Protein AF-A0A432Q8U2-F1 (afdb_monomer)

pLDDT: mean 82.53, std 11.07, range [54.91, 96.19]

Secondary structure (DSSP, 8-state):
-HHHHHHHHHHHHHHHHHHHHHHHHHHHHHHHHHHHTPBPSSSSSBHHHHHHHHHHHHHHHHHHHHHHHHHHHTTS-SS-TTS-HHHHHHHHHHHHHHTT---

Radius of gyration: 21.65 Å; Cα contacts (8 Å, |Δi|>4): 62; chains: 1; bounding box: 42×16×69 Å

Nearest PDB structures (foldseek):
  5ew5-assembly4_D  TM=6.231E-01  e=1.908E+00  Escherichia coli
  2ysu-assembly1_B  TM=6.318E-01  e=2.291E+00  Escherichia coli
  2b5u-assembly2_C  TM=5.840E-01  e=4.766E+00  Escherichia coli

Mean predicted aligned error: 10.12 Å

Solvent-accessible surface area (backbone atoms only — not comparable to full-atom values): 5807 Å² total; per-residue (Å²): 113,70,66,48,36,50,54,37,51,52,50,40,51,53,50,48,54,50,41,50,51,50,46,52,51,47,52,56,48,41,58,49,43,56,70,71,65,50,55,39,95,91,44,104,42,56,40,40,60,68,60,44,49,55,48,55,52,46,50,54,50,43,52,54,45,51,52,51,47,50,36,41,74,71,64,77,40,59,53,67,96,76,75,53,61,67,57,55,50,51,49,51,52,52,49,36,55,72,72,69,53,83,129

Structure (mmCIF, N/CA/C/O backbone):
data_AF-A0A432Q8U2-F1
#
_entry.id   AF-A0A432Q8U2-F1
#
loop_
_atom_site.group_PDB
_atom_site.id
_atom_site.type_symbol
_atom_site.label_atom_id
_atom_site.label_alt_id
_atom_site.label_comp_id
_atom_site.label_asym_id
_atom_site.label_entity_id
_atom_site.label_seq_id
_atom_site.pdbx_PDB_ins_code
_atom_site.Cartn_x
_atom_site.Cartn_y
_atom_site.Cartn_z
_atom_site.occupancy
_atom_site.B_iso_or_equiv
_atom_site.auth_seq_id
_atom_site.auth_comp_id
_atom_site.auth_asym_id
_atom_site.auth_atom_id
_atom_site.pdbx_PDB_model_num
ATOM 1 N N . ARG A 1 1 ? -12.337 1.189 22.458 1.00 58.22 1 ARG A N 1
ATOM 2 C CA . ARG A 1 1 ? -12.740 0.102 21.525 1.00 58.22 1 ARG A CA 1
ATOM 3 C C . ARG A 1 1 ? -13.141 0.640 20.144 1.00 58.22 1 ARG A C 1
ATOM 5 O O . ARG A 1 1 ? -12.447 0.334 19.188 1.00 58.22 1 ARG A O 1
ATOM 12 N N . ASN A 1 2 ? -14.146 1.519 20.036 1.00 65.75 2 ASN A N 1
ATOM 13 C CA . ASN A 1 2 ? -14.615 2.054 18.740 1.00 65.75 2 ASN A CA 1
ATOM 14 C C . ASN A 1 2 ? -13.593 2.967 18.030 1.00 65.75 2 ASN A C 1
ATOM 16 O O . ASN A 1 2 ? -13.423 2.865 16.820 1.00 65.75 2 ASN A O 1
ATOM 20 N N . ALA A 1 3 ? -12.858 3.798 18.782 1.00 73.19 3 ALA A N 1
ATOM 21 C CA . ALA A 1 3 ? -11.835 4.685 18.216 1.00 73.19 3 ALA A CA 1
ATOM 22 C C . ALA A 1 3 ? -10.679 3.921 17.535 1.00 73.19 3 ALA A C 1
ATOM 24 O O . ALA A 1 3 ? -10.255 4.297 16.448 1.00 73.19 3 ALA A O 1
ATOM 25 N N . ARG A 1 4 ? -10.220 2.803 18.120 1.00 72.31 4 ARG A N 1
ATOM 26 C CA . ARG A 1 4 ? -9.142 1.969 17.546 1.00 72.31 4 ARG A CA 1
ATOM 27 C C . ARG A 1 4 ? -9.553 1.319 16.221 1.00 72.31 4 ARG A C 1
ATOM 29 O O . ARG A 1 4 ? -8.788 1.362 15.258 1.00 72.31 4 ARG A O 1
ATOM 36 N N . ARG A 1 5 ? -10.790 0.811 16.142 1.00 73.06 5 ARG A N 1
ATOM 37 C CA . ARG A 1 5 ? -11.362 0.279 14.894 1.00 73.06 5 ARG A CA 1
ATOM 38 C C . ARG A 1 5 ? -11.465 1.352 13.813 1.00 73.06 5 ARG A C 1
ATOM 40 O O . ARG A 1 5 ? -11.082 1.098 12.674 1.00 73.06 5 ARG A O 1
ATOM 47 N N . LEU A 1 6 ? -11.938 2.550 14.165 1.00 81.62 6 LEU A N 1
ATOM 48 C CA . LEU A 1 6 ? -12.068 3.661 13.219 1.00 81.62 6 LEU A CA 1
ATOM 49 C C . LEU A 1 6 ? -10.704 4.080 12.654 1.00 81.62 6 LEU A C 1
ATOM 51 O O . LEU A 1 6 ? -10.545 4.148 11.439 1.00 81.62 6 LEU A O 1
ATOM 55 N N . LEU A 1 7 ? -9.708 4.282 13.522 1.00 84.38 7 LEU A N 1
ATOM 56 C CA . LEU A 1 7 ? -8.348 4.646 13.111 1.00 84.38 7 LEU A CA 1
ATOM 57 C C . LEU A 1 7 ? -7.713 3.576 12.217 1.00 84.38 7 LEU A C 1
ATOM 59 O O . LEU A 1 7 ? -7.109 3.902 11.200 1.00 84.38 7 LEU A O 1
ATOM 63 N N . THR A 1 8 ? -7.909 2.299 12.546 1.00 85.44 8 THR A N 1
ATOM 64 C CA . THR A 1 8 ? -7.401 1.182 11.736 1.00 85.44 8 THR A CA 1
ATOM 65 C C . THR A 1 8 ? -8.077 1.120 10.372 1.00 85.44 8 THR A C 1
ATOM 67 O O . THR A 1 8 ? -7.406 0.908 9.365 1.00 85.44 8 THR A O 1
ATOM 70 N N . THR A 1 9 ? -9.390 1.351 10.320 1.00 85.69 9 THR A N 1
ATOM 71 C CA . THR A 1 9 ? -10.157 1.380 9.067 1.00 85.69 9 THR A CA 1
ATOM 72 C C . THR A 1 9 ? -9.672 2.513 8.164 1.00 85.69 9 THR A C 1
ATOM 74 O O . THR A 1 9 ? -9.399 2.283 6.987 1.00 85.69 9 THR A O 1
ATOM 77 N N . ILE A 1 10 ? -9.489 3.716 8.720 1.00 89.94 10 ILE A N 1
ATOM 78 C CA . ILE A 1 10 ? -8.939 4.872 7.996 1.00 89.94 10 ILE A CA 1
ATOM 79 C C . ILE A 1 10 ? -7.515 4.572 7.515 1.00 89.94 10 ILE A C 1
ATOM 81 O O . ILE A 1 10 ? -7.207 4.794 6.347 1.00 89.94 10 ILE A O 1
ATOM 85 N N . GLY A 1 11 ? -6.666 4.011 8.381 1.00 90.44 11 GLY A N 1
ATOM 86 C CA . GLY A 1 11 ? -5.302 3.621 8.028 1.00 90.44 11 GLY A CA 1
ATOM 87 C C . GLY A 1 11 ? -5.256 2.615 6.875 1.00 90.44 11 GLY A C 1
ATOM 88 O O . GLY A 1 11 ? -4.494 2.804 5.932 1.00 90.44 11 GLY A O 1
ATOM 89 N N . CYS A 1 12 ? -6.118 1.594 6.894 1.00 90.94 12 CYS A N 1
ATOM 90 C CA . CYS A 1 12 ? -6.225 0.622 5.804 1.00 90.94 12 CYS A CA 1
ATOM 91 C C . CYS A 1 12 ? -6.686 1.278 4.497 1.00 90.94 12 CYS A C 1
ATOM 93 O O . CYS A 1 12 ? -6.106 1.006 3.450 1.00 90.94 12 CYS A O 1
ATOM 95 N N . LEU A 1 13 ? -7.686 2.165 4.543 1.00 92.62 13 LEU A N 1
ATOM 96 C CA . LEU A 1 13 ? -8.170 2.880 3.358 1.00 92.62 13 LEU A CA 1
ATOM 97 C C . LEU A 1 13 ? -7.084 3.766 2.738 1.00 92.62 13 LEU A C 1
ATOM 99 O O . LEU A 1 13 ? -6.866 3.712 1.529 1.00 92.62 13 LEU A O 1
ATOM 103 N N . LEU A 1 14 ? -6.372 4.540 3.561 1.00 94.75 14 LEU A N 1
ATOM 104 C CA . LEU A 1 14 ? -5.263 5.381 3.106 1.00 94.75 14 LEU A CA 1
ATOM 105 C C . LEU A 1 14 ? -4.124 4.540 2.523 1.00 94.75 14 LEU A C 1
ATOM 107 O O . LEU A 1 14 ? -3.583 4.877 1.470 1.00 94.75 14 LEU A O 1
ATOM 111 N N . ALA A 1 15 ? -3.792 3.421 3.167 1.00 93.00 15 ALA A N 1
ATOM 112 C CA . ALA A 1 15 ? -2.745 2.530 2.691 1.00 93.00 15 ALA A CA 1
ATOM 113 C C . ALA A 1 15 ? -3.121 1.855 1.361 1.00 93.00 15 ALA A C 1
ATOM 115 O O . ALA A 1 15 ? -2.280 1.772 0.467 1.00 93.00 15 ALA A O 1
ATOM 116 N N . LEU A 1 16 ? -4.380 1.438 1.180 1.00 94.00 16 LEU A N 1
ATOM 117 C CA . LEU A 1 16 ? -4.874 0.900 -0.092 1.00 94.00 16 LEU A CA 1
ATOM 118 C C . LEU A 1 16 ? -4.866 1.951 -1.202 1.00 94.00 16 LEU A C 1
ATOM 120 O O . LEU A 1 16 ? -4.436 1.652 -2.315 1.00 94.00 16 LEU A O 1
ATOM 124 N N . ALA A 1 17 ? -5.282 3.184 -0.902 1.00 96.19 17 ALA A N 1
ATOM 125 C CA . ALA A 1 17 ? -5.220 4.287 -1.857 1.00 96.19 17 ALA A CA 1
ATOM 126 C C . ALA A 1 17 ? -3.774 4.552 -2.308 1.00 96.19 17 ALA A C 1
ATOM 128 O O . ALA A 1 17 ? -3.503 4.647 -3.506 1.00 96.19 17 ALA A O 1
ATOM 129 N N . TYR A 1 18 ? -2.831 4.595 -1.363 1.00 95.38 18 TYR A N 1
ATOM 130 C CA . TYR A 1 18 ? -1.413 4.770 -1.665 1.00 95.38 18 TYR A CA 1
ATOM 131 C C . TYR A 1 18 ? -0.841 3.602 -2.478 1.00 95.38 18 TYR A C 1
ATOM 133 O O . TYR A 1 18 ? -0.167 3.825 -3.482 1.00 95.38 18 TYR A O 1
ATOM 141 N N . CYS A 1 19 ? -1.162 2.357 -2.112 1.00 95.19 19 CYS A N 1
ATOM 142 C CA . CYS A 1 19 ? -0.753 1.190 -2.892 1.00 95.19 19 CYS A CA 1
ATOM 143 C C . CYS A 1 19 ? -1.300 1.247 -4.325 1.00 95.19 19 CYS A C 1
ATOM 145 O O . CYS A 1 19 ? -0.567 0.954 -5.267 1.00 95.19 19 CYS A O 1
ATOM 147 N N . GLY A 1 20 ? -2.550 1.685 -4.508 1.00 94.69 20 GLY A N 1
ATOM 148 C CA . GLY A 1 20 ? -3.147 1.909 -5.825 1.00 94.69 20 GLY A CA 1
ATOM 149 C C . GLY A 1 20 ? -2.385 2.946 -6.654 1.00 94.69 20 GLY A C 1
ATOM 150 O O . GLY A 1 20 ? -2.085 2.692 -7.822 1.00 94.69 20 GLY A O 1
ATOM 151 N N . LEU A 1 21 ? -2.001 4.077 -6.049 1.00 95.50 21 LEU A N 1
ATOM 152 C CA . LEU A 1 21 ? -1.173 5.100 -6.701 1.00 95.50 21 LEU A CA 1
ATOM 153 C C . LEU A 1 21 ? 0.187 4.541 -7.132 1.00 95.50 21 LEU A C 1
ATOM 155 O O . LEU A 1 21 ? 0.611 4.768 -8.267 1.00 95.50 21 LEU A O 1
ATOM 159 N N . VAL A 1 22 ? 0.853 3.787 -6.252 1.00 94.50 22 VAL A N 1
ATOM 160 C CA . VAL A 1 22 ? 2.157 3.183 -6.552 1.00 94.50 22 VAL A CA 1
ATOM 161 C C . VAL A 1 22 ? 2.034 2.146 -7.660 1.00 94.50 22 VAL A C 1
ATOM 163 O O . VAL A 1 22 ? 2.830 2.181 -8.593 1.00 94.50 22 VAL A O 1
ATOM 166 N N . LEU A 1 23 ? 1.036 1.262 -7.616 1.00 95.12 23 LEU A N 1
ATOM 167 C CA . LEU A 1 23 ? 0.811 0.256 -8.656 1.00 95.12 23 LEU A CA 1
ATOM 168 C C . LEU A 1 23 ? 0.536 0.903 -10.016 1.00 95.12 23 LEU A C 1
ATOM 170 O O . LEU A 1 23 ? 1.142 0.512 -11.013 1.00 95.12 23 LEU A O 1
ATOM 174 N N . TYR A 1 24 ? -0.317 1.927 -10.053 1.00 95.25 24 TYR A N 1
ATOM 175 C CA . TYR A 1 24 ? -0.618 2.666 -11.276 1.00 95.25 24 TYR A CA 1
ATOM 176 C C . TYR A 1 24 ? 0.621 3.376 -11.839 1.00 95.25 24 TYR A C 1
ATOM 178 O O . TYR A 1 24 ? 0.967 3.203 -13.011 1.00 95.25 24 TYR A O 1
ATOM 186 N N . GLY A 1 25 ? 1.329 4.134 -10.996 1.00 93.69 25 GLY A N 1
ATOM 187 C CA . GLY A 1 25 ? 2.552 4.833 -11.386 1.00 93.69 25 GLY A CA 1
ATOM 188 C C . GLY A 1 25 ? 3.635 3.868 -11.869 1.00 93.69 25 GLY A C 1
ATOM 189 O O . GLY A 1 25 ? 4.236 4.088 -12.921 1.00 93.69 25 GLY A O 1
ATOM 190 N N . SER A 1 26 ? 3.819 2.760 -11.150 1.00 92.44 26 SER A N 1
ATOM 191 C CA . SER A 1 26 ? 4.779 1.707 -11.490 1.00 92.44 26 SER A CA 1
ATOM 192 C C . SER A 1 26 ? 4.441 1.044 -12.820 1.00 92.44 26 SER A C 1
ATOM 194 O O . SER A 1 26 ? 5.341 0.832 -13.623 1.00 92.44 26 SER A O 1
ATOM 196 N N . TRP A 1 27 ? 3.164 0.775 -13.110 1.00 92.19 27 TRP A N 1
ATOM 197 C CA . TRP A 1 27 ? 2.744 0.189 -14.386 1.00 92.19 27 TRP A CA 1
ATOM 198 C C . TRP A 1 27 ? 3.086 1.089 -15.581 1.00 92.19 27 TRP A C 1
ATOM 200 O O . TRP A 1 27 ? 3.669 0.639 -16.571 1.00 92.19 27 TRP A O 1
ATOM 210 N N . ILE A 1 28 ? 2.785 2.388 -15.471 1.00 93.44 28 ILE A N 1
ATOM 211 C CA . ILE A 1 28 ? 3.130 3.380 -16.499 1.00 93.44 28 ILE A CA 1
ATOM 212 C C . ILE A 1 28 ? 4.649 3.509 -16.643 1.00 93.44 28 ILE A C 1
ATOM 214 O O . ILE A 1 28 ? 5.163 3.556 -17.763 1.00 93.44 28 ILE A O 1
ATOM 218 N N . TYR A 1 29 ? 5.372 3.556 -15.524 1.00 90.00 29 TYR A N 1
ATOM 219 C CA . TYR A 1 29 ? 6.829 3.632 -15.509 1.00 90.00 29 TYR A CA 1
ATOM 220 C C . TYR A 1 29 ? 7.464 2.417 -16.192 1.00 90.00 29 TYR A C 1
ATOM 222 O O . TYR A 1 29 ? 8.303 2.581 -17.077 1.00 90.00 29 TYR A O 1
ATOM 230 N N . LEU A 1 30 ? 6.999 1.207 -15.878 1.00 89.12 30 LEU A N 1
ATOM 231 C CA . LEU A 1 30 ? 7.502 -0.024 -16.481 1.00 89.12 30 LEU A CA 1
ATOM 232 C C . LEU A 1 30 ? 7.270 -0.054 -17.991 1.00 89.12 30 LEU A C 1
ATOM 234 O O . LEU A 1 30 ? 8.160 -0.434 -18.751 1.00 89.12 30 LEU A O 1
ATOM 238 N N . GLY A 1 31 ? 6.104 0.419 -18.438 1.00 87.12 31 GLY A N 1
ATOM 239 C CA . GLY A 1 31 ? 5.807 0.590 -19.858 1.00 87.12 31 GLY A CA 1
ATOM 240 C C . GLY A 1 31 ? 6.778 1.543 -20.563 1.00 87.12 31 GLY A C 1
ATOM 241 O O . GLY A 1 31 ? 7.131 1.304 -21.717 1.00 87.12 31 GLY A O 1
ATOM 242 N N . LYS A 1 32 ? 7.248 2.597 -19.883 1.00 87.31 32 LYS A N 1
ATOM 243 C CA . LYS A 1 32 ? 8.270 3.514 -20.416 1.00 87.31 32 LYS A CA 1
ATOM 244 C C . LYS A 1 32 ? 9.652 2.864 -20.442 1.00 87.31 32 LYS A C 1
ATOM 246 O O . LYS A 1 32 ? 10.286 2.873 -21.491 1.00 87.31 32 LYS A O 1
ATOM 251 N N . VAL A 1 33 ? 10.094 2.252 -19.343 1.00 86.56 33 VAL A N 1
ATOM 252 C CA . VAL A 1 33 ? 11.415 1.598 -19.255 1.00 86.56 33 VAL A CA 1
ATOM 253 C C . VAL A 1 33 ? 11.544 0.472 -20.278 1.00 86.56 33 VAL A C 1
ATOM 255 O O . VAL A 1 33 ? 12.555 0.376 -20.970 1.00 86.56 33 VAL A O 1
ATOM 258 N N . ARG A 1 34 ? 10.484 -0.323 -20.464 1.00 84.38 34 ARG A N 1
ATOM 259 C CA . ARG A 1 34 ? 10.450 -1.371 -21.490 1.00 84.38 34 ARG A CA 1
ATOM 260 C C . ARG A 1 34 ? 10.602 -0.815 -22.909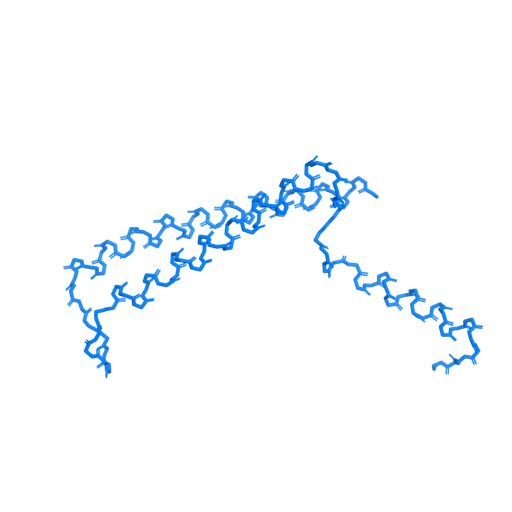 1.00 84.38 34 ARG A C 1
ATOM 262 O O . ARG A 1 34 ? 11.210 -1.476 -23.740 1.00 84.38 34 ARG A O 1
ATOM 269 N N . LYS A 1 35 ? 10.059 0.375 -23.196 1.00 83.56 35 LYS A N 1
ATOM 270 C CA . LYS A 1 35 ? 10.196 1.035 -24.508 1.00 83.56 35 LYS A CA 1
ATOM 271 C C . LYS A 1 35 ? 11.584 1.626 -24.735 1.00 83.56 35 LYS A C 1
ATOM 273 O O . LYS A 1 35 ? 12.043 1.633 -25.868 1.00 83.56 35 LYS A O 1
ATOM 278 N N . ILE A 1 36 ? 12.216 2.138 -23.682 1.00 84.75 36 ILE A N 1
ATOM 279 C CA . ILE A 1 36 ? 13.559 2.726 -23.752 1.00 84.75 36 ILE A CA 1
ATOM 280 C C . ILE A 1 36 ? 14.612 1.632 -23.991 1.00 84.75 36 ILE A C 1
ATOM 282 O O . ILE A 1 36 ? 15.615 1.892 -24.644 1.00 84.75 36 ILE A O 1
ATOM 286 N N . GLY A 1 37 ? 14.365 0.406 -23.515 1.00 78.06 37 GLY A N 1
ATOM 287 C CA . GLY A 1 37 ? 15.219 -0.747 -23.815 1.00 78.06 37 GLY A CA 1
ATOM 288 C C . GLY A 1 37 ? 16.587 -0.701 -23.134 1.00 78.06 37 GLY A C 1
ATOM 289 O O . GLY A 1 37 ? 17.501 -1.385 -23.575 1.00 78.06 37 GLY A O 1
ATOM 290 N N . ILE A 1 38 ? 16.727 0.101 -22.074 1.00 79.19 38 ILE A N 1
ATOM 291 C CA . ILE A 1 38 ? 17.961 0.187 -21.289 1.00 79.19 38 ILE A CA 1
ATOM 292 C C . ILE A 1 38 ? 18.176 -1.074 -20.447 1.00 79.19 38 ILE A C 1
ATOM 294 O O . ILE A 1 38 ? 17.251 -1.611 -19.821 1.00 79.19 38 ILE A O 1
ATOM 298 N N . GLU A 1 39 ? 19.422 -1.522 -20.436 1.00 79.75 39 GLU A N 1
ATOM 299 C CA . GLU A 1 39 ? 19.921 -2.571 -19.552 1.00 79.75 39 GLU A CA 1
ATOM 300 C C . GLU A 1 39 ? 20.399 -1.964 -1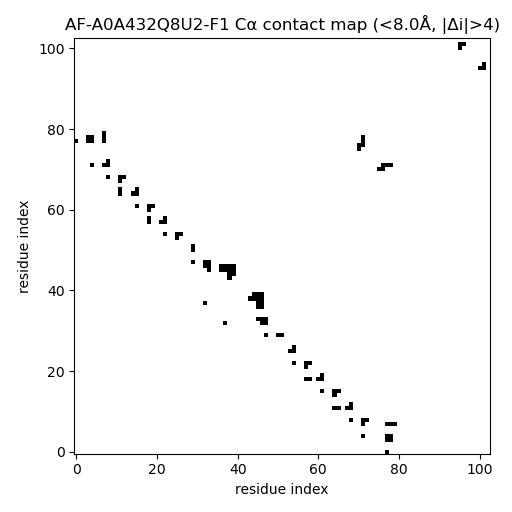8.227 1.00 79.75 39 GLU A C 1
ATOM 302 O O . GLU A 1 39 ? 20.523 -0.742 -18.095 1.00 79.75 39 GLU A O 1
ATOM 307 N N . LEU A 1 40 ? 20.603 -2.811 -17.219 1.00 76.12 40 LEU A N 1
ATOM 308 C CA . LEU A 1 40 ? 21.294 -2.406 -15.998 1.00 76.12 40 LEU A CA 1
ATOM 309 C C . LEU A 1 40 ? 22.739 -2.010 -16.327 1.00 76.12 40 LEU A C 1
ATOM 311 O O . LEU A 1 40 ? 23.382 -2.640 -17.158 1.00 76.12 40 LEU A O 1
ATOM 315 N N . GLU A 1 41 ? 23.250 -0.993 -15.632 1.00 76.31 41 GLU A N 1
ATOM 316 C CA . GLU A 1 41 ? 24.605 -0.458 -15.842 1.00 76.31 41 GLU A CA 1
ATOM 317 C C . GLU A 1 41 ? 25.695 -1.533 -15.679 1.00 76.31 41 GLU A C 1
ATOM 319 O O . GLU A 1 41 ? 26.629 -1.584 -16.474 1.00 76.31 41 GLU A O 1
ATOM 324 N N . ASP A 1 42 ? 25.515 -2.449 -14.719 1.00 81.75 42 ASP A N 1
ATOM 325 C CA . ASP A 1 42 ? 26.507 -3.476 -14.369 1.00 81.75 42 ASP A CA 1
ATOM 326 C C . ASP A 1 42 ? 26.136 -4.906 -14.808 1.00 81.75 42 ASP A C 1
ATOM 328 O O . ASP A 1 42 ? 26.949 -5.826 -14.708 1.00 81.75 42 ASP A O 1
ATOM 332 N N . LEU A 1 43 ? 24.897 -5.142 -15.250 1.00 79.00 43 LEU A N 1
ATOM 333 C CA . LEU A 1 43 ? 24.360 -6.483 -15.511 1.00 79.00 43 LEU A CA 1
ATOM 334 C C . LEU A 1 43 ? 23.617 -6.506 -16.852 1.00 79.00 43 LEU A C 1
ATOM 336 O O . LEU A 1 43 ? 22.791 -5.623 -17.077 1.00 79.00 43 LEU A O 1
ATOM 340 N N . PRO A 1 44 ? 23.789 -7.553 -17.688 1.00 79.44 44 PRO A N 1
ATOM 341 C CA . PRO A 1 44 ? 23.086 -7.713 -18.966 1.00 79.44 44 PRO A CA 1
ATOM 342 C C . PRO A 1 44 ? 21.632 -8.167 -18.741 1.00 79.44 44 PRO A C 1
ATOM 344 O O . PRO A 1 44 ? 21.165 -9.183 -19.258 1.00 79.44 44 PRO A O 1
ATOM 347 N N . ILE A 1 45 ? 20.927 -7.456 -17.866 1.00 82.00 45 ILE A N 1
ATOM 348 C CA . ILE A 1 45 ? 19.547 -7.696 -17.485 1.00 82.00 45 ILE A CA 1
ATOM 349 C C . ILE A 1 45 ? 18.769 -6.433 -17.848 1.00 82.00 45 ILE A C 1
ATOM 351 O O . ILE A 1 45 ? 19.137 -5.336 -17.426 1.00 82.00 45 ILE A O 1
ATOM 355 N N . PRO A 1 46 ? 17.655 -6.561 -18.579 1.00 83.44 46 PRO A N 1
ATOM 356 C CA . PRO A 1 46 ? 16.798 -5.426 -18.868 1.00 83.44 46 PRO A CA 1
ATOM 357 C C . PRO A 1 46 ? 16.277 -4.765 -17.583 1.00 83.44 46 PRO A C 1
ATOM 359 O O . PRO A 1 46 ? 15.691 -5.436 -16.727 1.00 83.44 46 PRO A O 1
ATOM 362 N N . ALA A 1 47 ? 16.392 -3.438 -17.471 1.00 84.31 47 ALA A N 1
ATOM 363 C CA . ALA A 1 47 ? 16.003 -2.706 -16.260 1.00 84.31 47 ALA A CA 1
ATOM 364 C C . ALA A 1 47 ? 14.525 -2.883 -15.877 1.00 84.31 47 ALA A C 1
ATOM 366 O O . ALA A 1 47 ? 14.155 -2.837 -14.702 1.00 84.31 47 ALA A O 1
ATOM 367 N N . TRP A 1 48 ? 13.664 -3.167 -16.857 1.00 82.75 48 TRP A N 1
ATOM 368 C CA . TRP A 1 48 ? 12.247 -3.427 -16.609 1.00 82.75 48 TRP A CA 1
ATOM 369 C C . TRP A 1 48 ? 12.003 -4.683 -15.753 1.00 82.75 48 TRP A C 1
ATOM 371 O O . TRP A 1 48 ? 10.979 -4.745 -15.078 1.00 82.75 48 TRP A O 1
ATOM 381 N N . ILE A 1 49 ? 12.914 -5.663 -15.733 1.00 85.06 49 ILE A N 1
ATOM 382 C CA . ILE A 1 49 ? 12.777 -6.850 -14.874 1.00 85.06 49 ILE A CA 1
ATOM 383 C C . ILE A 1 49 ? 12.988 -6.456 -13.412 1.00 85.06 49 ILE A C 1
ATOM 385 O O . ILE A 1 49 ? 12.151 -6.765 -12.565 1.00 85.06 49 ILE A O 1
ATOM 389 N N . ALA A 1 50 ? 14.060 -5.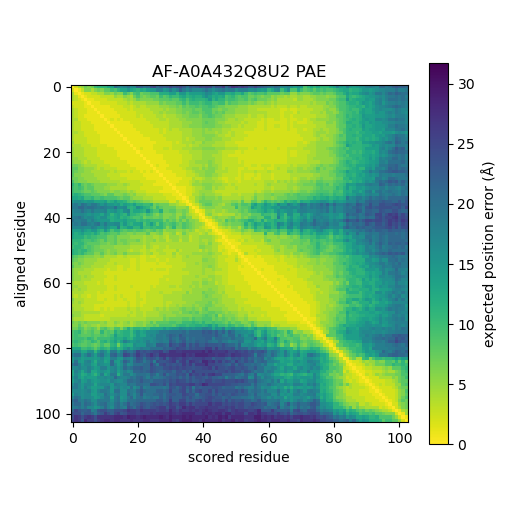710 -13.130 1.00 86.31 50 ALA A N 1
ATOM 390 C CA . ALA A 1 50 ? 14.365 -5.228 -11.785 1.00 86.31 50 ALA A CA 1
ATOM 391 C C . ALA A 1 50 ? 13.236 -4.334 -11.247 1.00 86.31 50 ALA A C 1
ATOM 393 O O . ALA A 1 50 ? 12.720 -4.551 -10.151 1.00 86.31 50 ALA A O 1
ATOM 394 N N . HIS A 1 51 ? 12.769 -3.382 -12.058 1.00 85.75 51 HIS A N 1
ATOM 395 C CA . HIS A 1 51 ? 11.660 -2.507 -11.677 1.00 85.75 51 HIS A CA 1
ATOM 396 C C . HIS A 1 51 ? 10.307 -3.233 -11.599 1.00 85.75 51 HIS A C 1
ATOM 398 O O . HIS A 1 51 ? 9.418 -2.796 -10.868 1.00 85.75 51 HIS A O 1
ATOM 404 N N . GLY A 1 52 ? 10.142 -4.360 -12.297 1.00 89.06 52 GLY A N 1
ATOM 405 C CA . GLY A 1 52 ? 8.925 -5.171 -12.251 1.00 89.06 52 GLY A CA 1
ATOM 406 C C . GLY A 1 52 ? 8.661 -5.762 -10.865 1.00 89.06 52 GLY A C 1
ATOM 407 O O . GLY A 1 52 ? 7.502 -5.908 -10.468 1.00 89.06 52 GLY A O 1
ATOM 408 N N . MET A 1 53 ? 9.717 -6.012 -10.083 1.00 91.81 53 MET A N 1
ATOM 409 C CA . MET A 1 53 ? 9.602 -6.522 -8.715 1.00 91.81 53 MET A CA 1
ATOM 410 C C . MET A 1 53 ? 8.817 -5.577 -7.794 1.00 91.81 53 MET A C 1
ATOM 412 O O . MET A 1 53 ? 8.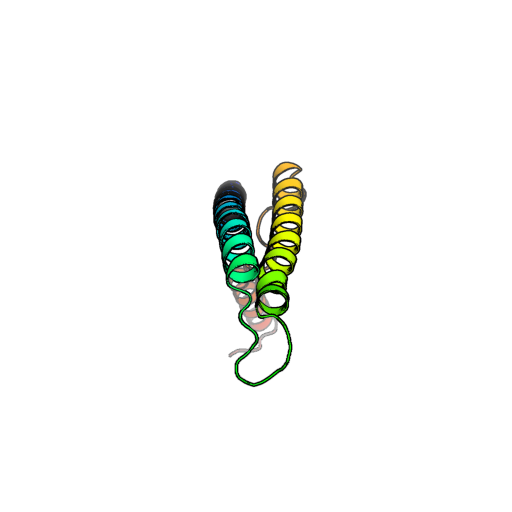117 -6.046 -6.897 1.00 91.81 53 MET A O 1
ATOM 416 N N . LEU A 1 54 ? 8.860 -4.263 -8.045 1.00 90.88 54 LEU A N 1
ATOM 417 C CA . LEU A 1 54 ? 8.094 -3.275 -7.282 1.00 90.88 54 LEU A CA 1
ATOM 418 C C . LEU A 1 54 ? 6.585 -3.527 -7.396 1.00 90.88 54 LEU A C 1
ATOM 420 O O . LEU A 1 54 ? 5.879 -3.521 -6.389 1.00 90.88 54 LEU A O 1
ATOM 424 N N . ILE A 1 55 ? 6.099 -3.807 -8.610 1.00 92.75 55 ILE A N 1
ATOM 425 C CA . ILE A 1 55 ? 4.682 -4.103 -8.865 1.00 92.75 55 ILE A CA 1
ATOM 426 C C . ILE A 1 55 ? 4.276 -5.378 -8.131 1.00 92.75 55 ILE A C 1
ATOM 428 O O . ILE A 1 55 ? 3.233 -5.409 -7.484 1.00 92.75 55 ILE A O 1
ATOM 432 N N . VAL A 1 56 ? 5.117 -6.413 -8.187 1.00 94.38 56 VAL A N 1
ATOM 433 C CA . VAL A 1 56 ? 4.866 -7.688 -7.501 1.00 94.38 56 VAL A CA 1
ATOM 434 C C . VAL A 1 56 ? 4.797 -7.489 -5.983 1.00 94.38 56 VAL A C 1
ATOM 436 O O . VAL A 1 56 ? 3.846 -7.940 -5.345 1.00 94.38 56 VAL A O 1
ATOM 439 N N . GLY A 1 57 ? 5.756 -6.763 -5.403 1.00 94.25 57 GLY A N 1
ATOM 440 C CA . GLY A 1 57 ? 5.782 -6.470 -3.969 1.00 94.25 57 GLY A CA 1
ATOM 441 C C . GLY A 1 57 ? 4.556 -5.680 -3.509 1.00 94.25 57 GLY A C 1
ATOM 442 O O . GLY A 1 57 ? 3.885 -6.074 -2.553 1.00 94.25 57 GLY A O 1
ATOM 443 N N . PHE A 1 58 ? 4.20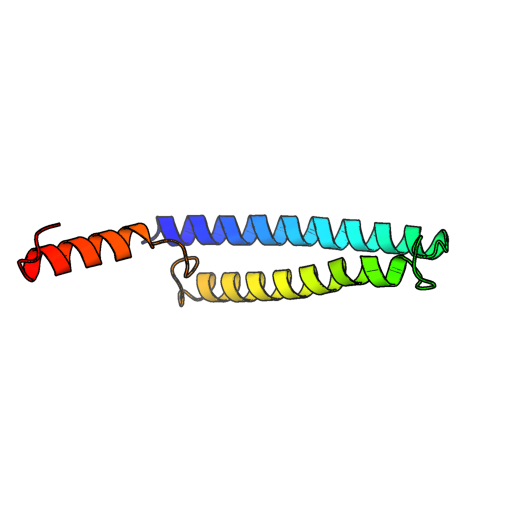5 -4.608 -4.224 1.00 94.25 58 PHE A N 1
ATOM 444 C CA . PHE A 1 58 ? 3.027 -3.802 -3.899 1.00 94.25 58 PHE A CA 1
ATOM 445 C C . PHE A 1 58 ? 1.708 -4.538 -4.146 1.00 94.25 58 PHE A C 1
ATOM 447 O O . PHE A 1 58 ? 0.738 -4.283 -3.432 1.00 94.25 58 PHE A O 1
ATOM 454 N N . ALA A 1 59 ? 1.650 -5.480 -5.090 1.00 94.44 59 ALA A N 1
ATOM 455 C CA . ALA A 1 59 ? 0.479 -6.329 -5.281 1.00 94.44 59 ALA A CA 1
ATOM 456 C C . ALA A 1 59 ? 0.250 -7.228 -4.057 1.00 94.44 59 ALA A C 1
ATOM 458 O O . ALA A 1 59 ? -0.852 -7.242 -3.505 1.00 94.44 59 ALA A O 1
ATOM 459 N N . PHE A 1 60 ? 1.292 -7.908 -3.567 1.00 95.81 60 PHE A N 1
ATOM 460 C CA . PHE A 1 60 ? 1.186 -8.717 -2.348 1.00 95.81 60 PHE A CA 1
ATOM 461 C C . PHE A 1 60 ? 0.860 -7.877 -1.111 1.00 95.81 60 PHE A C 1
ATOM 463 O O . PHE A 1 60 ? 0.013 -8.276 -0.308 1.00 95.81 60 PHE A O 1
ATOM 470 N N . LEU A 1 61 ? 1.467 -6.694 -0.978 1.00 93.56 61 LEU A N 1
ATOM 471 C CA . LEU A 1 61 ? 1.147 -5.757 0.099 1.00 93.56 61 LEU A CA 1
ATOM 472 C C . LEU A 1 61 ? -0.324 -5.319 0.046 1.00 93.56 61 LEU A C 1
ATOM 474 O O . LEU A 1 61 ? -1.007 -5.335 1.068 1.00 93.56 61 LEU A O 1
ATOM 478 N N . SER A 1 62 ? -0.836 -5.000 -1.145 1.00 94.44 62 SER A N 1
ATOM 479 C CA . SER A 1 62 ? -2.239 -4.616 -1.345 1.00 94.44 62 SER A CA 1
ATOM 480 C C . SER A 1 62 ? -3.190 -5.735 -0.931 1.00 94.44 62 SER A C 1
ATOM 482 O O . SER A 1 62 ? -4.143 -5.489 -0.196 1.00 94.44 62 SER A O 1
ATOM 484 N N . ILE A 1 63 ? -2.904 -6.979 -1.334 1.00 94.69 63 ILE A N 1
ATOM 485 C CA . ILE A 1 63 ? -3.682 -8.157 -0.924 1.00 94.69 63 ILE A CA 1
ATOM 486 C C . ILE A 1 63 ? -3.668 -8.296 0.600 1.00 94.69 63 ILE A C 1
ATOM 488 O O . ILE A 1 63 ? -4.713 -8.495 1.216 1.00 94.69 63 ILE A O 1
ATOM 492 N N . ARG A 1 64 ? -2.499 -8.150 1.234 1.00 92.31 64 ARG A N 1
ATOM 493 C CA . ARG A 1 64 ? -2.369 -8.247 2.692 1.00 92.31 64 ARG A CA 1
ATOM 494 C C . ARG A 1 64 ? -3.216 -7.200 3.417 1.00 92.31 64 ARG A C 1
ATOM 496 O O . ARG A 1 64 ? -3.879 -7.541 4.394 1.00 92.31 64 ARG A O 1
ATOM 503 N N . ILE A 1 65 ? -3.210 -5.953 2.947 1.00 91.88 65 ILE A N 1
ATOM 504 C CA . ILE A 1 65 ? -3.991 -4.864 3.550 1.00 91.88 65 ILE A CA 1
ATOM 505 C C . ILE A 1 65 ? -5.489 -5.050 3.277 1.00 91.88 65 ILE A C 1
ATOM 507 O O . ILE A 1 65 ? -6.293 -4.782 4.164 1.00 91.88 65 ILE A O 1
ATOM 511 N N . LEU A 1 66 ? -5.880 -5.572 2.110 1.00 92.56 66 LEU A N 1
ATOM 512 C CA . LEU A 1 66 ? -7.272 -5.938 1.823 1.00 92.56 66 LEU A CA 1
ATOM 513 C C . LEU A 1 66 ? -7.790 -7.013 2.784 1.00 92.56 66 LEU A C 1
ATOM 515 O O . LEU A 1 66 ? -8.898 -6.883 3.299 1.00 92.56 66 LEU A O 1
ATOM 519 N N . LEU A 1 67 ? -6.986 -8.045 3.060 1.00 90.69 67 LEU A N 1
ATOM 520 C CA . LEU A 1 67 ? -7.331 -9.078 4.041 1.00 90.69 67 LEU A CA 1
ATOM 521 C C . LEU A 1 67 ? -7.499 -8.480 5.443 1.00 90.69 67 LEU A C 1
ATOM 523 O O . LEU A 1 67 ? -8.495 -8.750 6.109 1.00 90.69 67 LEU A O 1
ATOM 527 N N . LEU A 1 68 ? -6.574 -7.609 5.864 1.00 88.06 68 LEU A N 1
ATOM 528 C CA . LEU A 1 68 ? -6.681 -6.909 7.145 1.00 88.06 68 LEU A CA 1
ATOM 529 C C . LEU A 1 68 ? -7.945 -6.042 7.213 1.00 88.06 68 LEU A C 1
ATOM 531 O O . LEU A 1 68 ? -8.666 -6.076 8.205 1.00 88.06 68 LEU A O 1
ATOM 535 N N . PHE A 1 69 ? -8.235 -5.288 6.154 1.00 87.94 69 PHE A N 1
ATOM 536 C CA . PHE A 1 69 ? -9.431 -4.457 6.057 1.00 87.94 69 PHE A CA 1
ATOM 537 C C . PHE A 1 69 ? -10.710 -5.296 6.168 1.00 87.94 69 PHE A C 1
ATOM 539 O O . PHE A 1 69 ? -11.627 -4.930 6.904 1.00 87.94 69 PHE A O 1
ATOM 546 N N . TRP A 1 70 ? -10.749 -6.457 5.506 1.00 86.88 70 TRP A N 1
ATOM 547 C CA . TRP A 1 70 ? -11.859 -7.402 5.606 1.00 86.88 70 TRP A CA 1
ATOM 548 C C . TRP A 1 70 ? -12.039 -7.942 7.029 1.00 86.88 70 TRP A C 1
ATOM 550 O O . TRP A 1 70 ? -13.160 -7.982 7.541 1.00 86.88 70 TRP A O 1
ATOM 560 N N . ASP A 1 71 ? -10.952 -8.318 7.701 1.00 86.06 71 ASP A N 1
ATOM 561 C CA . ASP A 1 71 ? -10.996 -8.814 9.080 1.00 86.06 71 ASP A CA 1
ATOM 562 C C . ASP A 1 71 ? -11.448 -7.740 10.082 1.00 86.06 71 ASP A C 1
ATOM 564 O O . ASP A 1 71 ? -12.178 -8.046 11.034 1.00 86.06 71 ASP A O 1
ATOM 568 N N . VAL A 1 72 ? -11.074 -6.478 9.843 1.00 85.69 72 VAL A N 1
ATOM 569 C CA . VAL A 1 72 ? -11.521 -5.317 10.628 1.00 85.69 72 VAL A CA 1
ATOM 570 C C . VAL A 1 72 ? -13.018 -5.062 10.423 1.00 85.69 72 VAL A C 1
ATOM 572 O O . VAL A 1 72 ? -13.739 -4.879 11.406 1.00 85.69 72 VAL A O 1
ATOM 575 N N . ILE A 1 73 ? -13.520 -5.124 9.182 1.00 81.38 73 ILE A N 1
ATOM 576 C CA . ILE A 1 73 ? -14.960 -4.989 8.880 1.00 81.38 73 ILE A CA 1
ATOM 577 C C . ILE A 1 73 ? -15.767 -6.138 9.486 1.00 81.38 73 ILE A C 1
ATOM 579 O O . ILE A 1 73 ? -16.824 -5.911 10.072 1.00 81.38 73 ILE A O 1
ATOM 583 N N . THR A 1 74 ? -15.256 -7.367 9.395 1.00 84.69 74 THR A N 1
ATOM 584 C CA . THR A 1 74 ? -15.906 -8.562 9.961 1.00 84.69 74 THR A CA 1
ATOM 585 C C . THR A 1 74 ? -15.868 -8.558 11.498 1.00 84.69 74 THR A C 1
ATOM 587 O O . THR A 1 74 ? -16.462 -9.416 12.146 1.00 84.69 74 THR A O 1
ATOM 590 N N . GLY A 1 75 ? -15.173 -7.594 12.114 1.00 74.19 75 GLY A N 1
ATOM 591 C CA . GLY A 1 75 ? -15.097 -7.435 13.563 1.00 74.19 75 GLY A CA 1
ATOM 592 C C . GLY A 1 75 ? -14.259 -8.506 14.259 1.00 74.19 75 GLY A C 1
ATOM 593 O O . GLY A 1 75 ? -14.350 -8.624 15.481 1.00 74.19 75 GLY A O 1
ATOM 594 N N . LYS A 1 76 ? -13.453 -9.265 13.502 1.00 70.38 76 LYS A N 1
ATOM 595 C CA . LYS A 1 76 ? -12.533 -10.280 14.034 1.00 70.38 76 LYS A CA 1
ATOM 596 C C . LYS A 1 76 ? -11.316 -9.646 14.707 1.00 70.38 76 LYS A C 1
ATOM 598 O O . LYS A 1 76 ? -10.734 -10.256 15.597 1.00 70.38 76 LYS A O 1
ATOM 603 N N . ILE A 1 77 ? -10.926 -8.441 14.279 1.00 69.56 77 ILE A N 1
ATOM 604 C CA . ILE A 1 77 ? -9.723 -7.746 14.746 1.00 69.56 77 ILE A CA 1
ATOM 605 C C . ILE A 1 77 ? -10.040 -6.258 14.976 1.00 69.56 77 ILE A C 1
ATOM 607 O O . ILE A 1 77 ? -10.641 -5.603 14.128 1.00 69.56 77 ILE A O 1
ATOM 611 N N . ASP A 1 78 ? -9.636 -5.719 16.130 1.00 62.56 78 ASP A N 1
ATOM 612 C CA . ASP A 1 78 ? -9.915 -4.328 16.537 1.00 62.56 78 ASP A CA 1
ATOM 613 C C . ASP A 1 78 ? -8.848 -3.314 16.092 1.00 62.56 78 ASP A C 1
ATOM 615 O O . ASP A 1 78 ? -9.068 -2.105 16.220 1.00 62.56 78 ASP A O 1
ATOM 619 N N . GLY A 1 79 ? -7.706 -3.784 15.580 1.00 62.56 79 GLY A N 1
ATOM 620 C CA . GLY A 1 79 ? -6.615 -2.929 15.127 1.00 62.56 79 GLY A CA 1
ATOM 621 C C . GLY A 1 79 ? -5.466 -3.664 14.440 1.00 62.56 79 GLY A C 1
ATOM 622 O O . GLY A 1 79 ? -5.468 -4.889 14.333 1.00 62.56 79 GLY A O 1
ATOM 623 N N . PHE A 1 80 ? -4.456 -2.918 13.985 1.00 64.25 80 PHE A N 1
ATOM 624 C CA . PHE A 1 80 ? -3.185 -3.521 13.580 1.00 64.25 80 PHE A CA 1
ATOM 625 C C . PHE A 1 80 ? -2.603 -4.298 14.768 1.00 64.25 80 PHE A C 1
ATOM 627 O O . PHE A 1 80 ? -2.415 -3.735 15.843 1.00 64.25 80 PHE A O 1
ATOM 634 N N . ARG A 1 81 ? -2.277 -5.581 14.567 1.00 58.12 81 ARG A N 1
ATOM 635 C CA . ARG A 1 81 ? -1.696 -6.483 15.585 1.00 58.12 81 ARG A CA 1
ATOM 636 C C . ARG A 1 81 ? -0.396 -5.983 16.250 1.00 58.12 81 ARG A C 1
ATOM 638 O O . ARG A 1 81 ? 0.109 -6.675 17.118 1.00 58.12 81 ARG A O 1
ATOM 645 N N . HIS A 1 82 ? 0.171 -4.857 15.818 1.00 55.28 82 HIS A N 1
ATOM 646 C CA . HIS A 1 82 ? 1.453 -4.307 16.281 1.00 55.28 82 HIS A CA 1
ATOM 647 C C . HIS A 1 82 ? 1.336 -3.044 17.152 1.00 55.28 82 HIS A C 1
ATOM 649 O O . HIS A 1 82 ? 2.355 -2.529 17.580 1.00 55.28 82 HIS A O 1
ATOM 655 N N . ALA A 1 83 ? 0.142 -2.501 17.409 1.00 54.91 83 ALA A N 1
ATOM 656 C CA . ALA A 1 83 ? 0.027 -1.125 17.915 1.00 54.91 83 ALA A CA 1
ATOM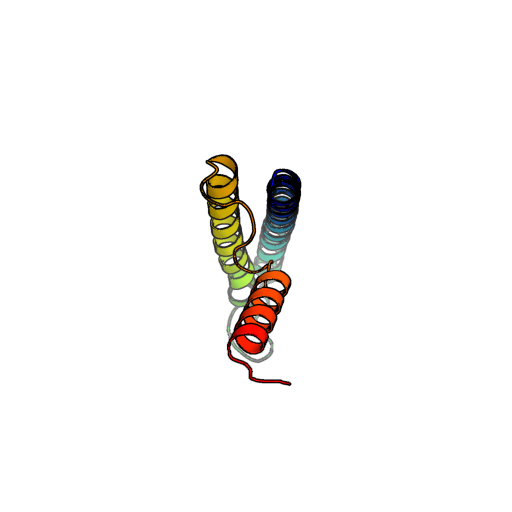 657 C C . ALA A 1 83 ? -0.616 -0.986 19.306 1.00 54.91 83 ALA A C 1
ATOM 659 O O . ALA A 1 83 ? -1.328 -0.014 19.550 1.00 54.91 83 ALA A O 1
ATOM 660 N N . ASP A 1 84 ? -0.375 -1.929 20.218 1.00 57.53 84 ASP A N 1
ATOM 661 C CA . ASP A 1 84 ? -0.564 -1.654 21.652 1.00 57.53 84 ASP A CA 1
ATOM 662 C C . ASP A 1 84 ? 0.613 -2.183 22.492 1.00 57.53 84 ASP A C 1
ATOM 664 O O . ASP A 1 84 ? 0.432 -2.645 23.612 1.00 57.53 84 ASP A O 1
ATOM 668 N N . GLU A 1 85 ? 1.840 -2.083 21.955 1.00 63.06 85 GLU A N 1
ATOM 669 C CA . GLU A 1 85 ? 3.085 -2.375 22.695 1.00 63.06 85 GLU A CA 1
ATOM 670 C C . GLU A 1 85 ? 3.182 -1.568 23.997 1.00 63.06 85 GLU A C 1
ATOM 672 O O . GLU A 1 85 ? 3.756 -2.033 24.976 1.00 63.06 85 GLU A O 1
ATOM 677 N N . ALA A 1 86 ? 2.591 -0.369 24.029 1.00 67.44 86 ALA A N 1
ATOM 678 C CA . ALA A 1 86 ? 2.523 0.455 25.229 1.00 67.44 86 ALA A CA 1
ATOM 679 C C . ALA A 1 86 ? 1.653 -0.193 26.311 1.00 67.44 86 ALA A C 1
ATOM 681 O O . ALA A 1 86 ? 2.045 -0.207 27.473 1.00 67.44 86 ALA A O 1
ATOM 682 N N . LYS A 1 87 ? 0.495 -0.755 25.952 1.00 69.25 87 LYS A N 1
ATOM 683 C CA . LYS A 1 87 ? -0.354 -1.453 26.917 1.00 69.25 87 LYS A CA 1
ATOM 684 C C . LYS A 1 87 ? 0.284 -2.762 27.381 1.00 69.25 87 LYS A C 1
ATOM 686 O O . LYS A 1 87 ? 0.295 -2.989 28.583 1.00 69.25 87 LYS A O 1
ATOM 691 N N . ASP A 1 88 ? 0.862 -3.549 26.474 1.00 70.38 88 ASP A N 1
ATOM 692 C CA . ASP A 1 88 ? 1.597 -4.769 26.842 1.00 70.38 88 ASP A CA 1
ATOM 693 C C . ASP A 1 88 ? 2.797 -4.442 27.752 1.00 70.38 88 ASP A C 1
ATOM 695 O O . ASP A 1 88 ? 3.014 -5.116 28.751 1.00 70.38 88 ASP A O 1
ATOM 699 N N . SER A 1 89 ? 3.527 -3.351 27.491 1.00 75.81 89 SER A N 1
ATOM 700 C CA . SER A 1 89 ? 4.629 -2.902 28.359 1.00 75.81 89 SER A CA 1
ATOM 701 C C . SER A 1 89 ? 4.145 -2.462 29.741 1.00 75.81 89 SER A C 1
ATOM 703 O O . SER A 1 89 ? 4.792 -2.759 30.740 1.00 75.81 89 SER A O 1
ATOM 705 N N . MET A 1 90 ? 3.009 -1.763 29.822 1.00 81.31 90 MET A N 1
ATOM 706 C CA . MET A 1 90 ? 2.432 -1.350 31.106 1.00 81.31 90 MET A CA 1
ATOM 707 C C . MET A 1 90 ? 1.887 -2.543 31.902 1.00 81.31 90 MET A C 1
ATOM 709 O O . MET A 1 90 ? 1.988 -2.544 33.125 1.00 81.31 90 MET A O 1
ATOM 713 N N . GLU A 1 91 ? 1.356 -3.557 31.219 1.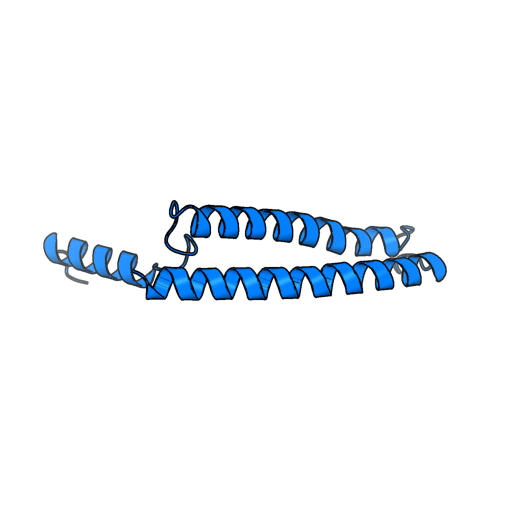00 82.06 91 GLU A N 1
ATOM 714 C CA . GLU A 1 91 ? 0.883 -4.812 31.814 1.00 82.06 91 GLU A CA 1
ATOM 715 C C . GLU A 1 91 ? 2.064 -5.628 32.370 1.00 82.06 91 GLU A C 1
ATOM 717 O O . GLU A 1 91 ? 2.015 -6.057 33.519 1.00 82.06 91 GLU A O 1
ATOM 722 N N . ILE A 1 92 ? 3.186 -5.700 31.641 1.00 79.12 92 ILE A N 1
ATOM 723 C CA . ILE A 1 92 ? 4.450 -6.288 32.125 1.00 79.12 92 ILE A CA 1
ATOM 724 C C . ILE A 1 92 ? 4.990 -5.528 33.346 1.00 79.12 92 ILE A C 1
ATOM 726 O O . ILE A 1 92 ? 5.427 -6.143 34.314 1.00 79.12 92 ILE A O 1
ATOM 730 N N . VAL A 1 93 ? 4.949 -4.191 33.343 1.00 81.88 93 VAL A N 1
ATOM 731 C CA . VAL A 1 93 ? 5.375 -3.379 34.499 1.00 81.88 93 VAL A CA 1
ATOM 732 C C . VAL A 1 93 ? 4.468 -3.615 35.713 1.00 81.88 93 VAL A C 1
ATOM 734 O O . V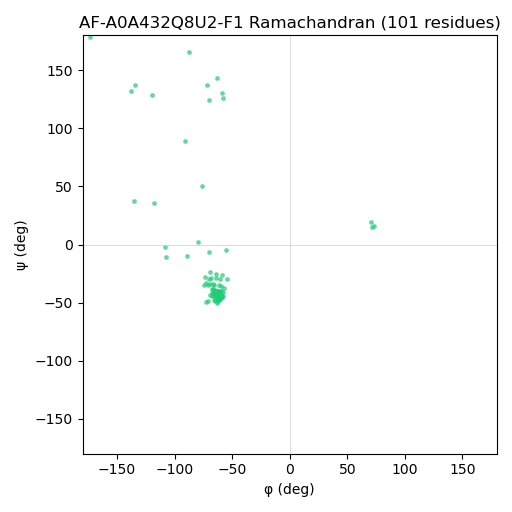AL A 1 93 ? 4.961 -3.689 36.839 1.00 81.88 93 VAL A O 1
ATOM 737 N N . GLU A 1 94 ? 3.155 -3.758 35.517 1.00 83.94 94 GLU A N 1
ATOM 738 C CA . GLU A 1 94 ? 2.225 -4.111 36.597 1.00 83.94 94 GLU A CA 1
ATOM 739 C C . GLU A 1 94 ? 2.447 -5.532 37.131 1.00 83.94 94 GLU A C 1
ATOM 741 O O . GLU A 1 94 ? 2.349 -5.738 38.344 1.00 83.94 94 GLU A O 1
ATOM 746 N N . GLU A 1 95 ? 2.761 -6.500 36.267 1.00 82.56 95 GLU A N 1
ATOM 747 C CA . GLU A 1 95 ? 3.110 -7.869 36.663 1.00 82.56 95 GLU A CA 1
ATOM 748 C C . GLU A 1 95 ? 4.426 -7.912 37.451 1.00 82.56 95 GLU A C 1
ATOM 750 O O . GLU A 1 95 ? 4.446 -8.450 38.557 1.00 82.56 95 GLU A O 1
ATOM 755 N N . LEU A 1 96 ? 5.480 -7.243 36.973 1.00 82.00 96 LEU A N 1
ATOM 756 C CA . LEU A 1 96 ? 6.762 -7.122 37.684 1.00 82.00 96 LEU A CA 1
ATOM 757 C C . LEU A 1 96 ? 6.590 -6.472 39.065 1.00 82.00 96 LEU A C 1
ATOM 759 O O . LEU A 1 96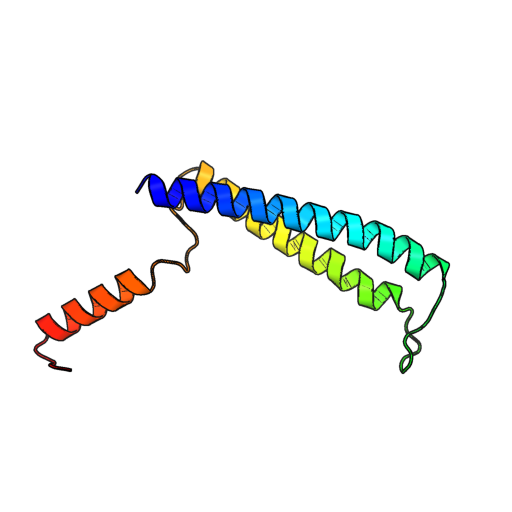 ? 7.144 -6.940 40.062 1.00 82.00 96 LEU A O 1
ATOM 763 N N . LYS A 1 97 ? 5.743 -5.437 39.149 1.00 81.31 97 LYS A N 1
ATOM 764 C CA . LYS A 1 97 ? 5.410 -4.769 40.412 1.00 81.31 97 LYS A CA 1
ATOM 765 C C . LYS A 1 97 ? 4.619 -5.672 41.365 1.00 81.31 97 LYS A C 1
ATOM 767 O O . LYS A 1 97 ? 4.788 -5.569 42.579 1.00 81.31 97 LYS A O 1
ATOM 772 N N . LYS A 1 98 ? 3.760 -6.557 40.846 1.00 78.88 98 LYS A N 1
ATOM 773 C CA . LYS A 1 98 ? 3.028 -7.559 41.644 1.00 78.88 98 LYS A CA 1
ATOM 774 C C . LYS A 1 98 ? 3.921 -8.694 42.137 1.00 78.88 98 LYS A C 1
ATOM 776 O O . LYS A 1 98 ? 3.681 -9.195 43.232 1.00 78.88 98 LYS A O 1
ATOM 781 N N . GLU A 1 99 ? 4.934 -9.079 41.368 1.00 80.50 99 GLU A N 1
ATOM 782 C CA . GLU A 1 99 ? 5.911 -10.107 41.751 1.00 80.50 99 GLU A CA 1
ATOM 783 C C . GLU A 1 99 ? 6.999 -9.586 42.710 1.00 80.50 99 GLU A C 1
ATOM 785 O O . GLU A 1 99 ? 7.870 -10.343 43.132 1.00 80.50 99 GLU A O 1
ATOM 790 N N . GLY A 1 100 ? 6.925 -8.312 43.120 1.00 67.12 100 GLY A N 1
ATOM 791 C CA . GLY A 1 100 ? 7.856 -7.710 44.080 1.00 67.12 100 GLY A CA 1
ATOM 792 C C . GLY A 1 100 ? 9.242 -7.434 43.497 1.00 67.12 100 GLY A C 1
ATOM 793 O O . GLY A 1 100 ? 10.196 -7.228 44.246 1.00 67.12 100 GLY A O 1
ATOM 794 N N . LEU A 1 101 ? 9.356 -7.441 42.169 1.00 63.47 101 LEU A N 1
ATOM 795 C CA . LEU A 1 101 ? 10.579 -7.146 41.442 1.00 63.47 101 LEU A CA 1
ATOM 796 C C . LEU A 1 101 ? 10.586 -5.639 41.163 1.00 63.47 101 LEU A C 1
ATOM 798 O O . LEU A 1 101 ? 10.021 -5.164 40.180 1.00 63.47 101 LEU A O 1
ATOM 802 N N . GLU A 1 102 ? 11.143 -4.867 42.098 1.00 63.31 102 GLU A N 1
ATOM 803 C CA . GLU A 1 102 ? 11.327 -3.426 41.902 1.00 63.31 102 GLU A CA 1
ATOM 804 C C . GLU A 1 102 ? 12.421 -3.196 40.845 1.00 63.31 102 GLU A C 1
ATOM 806 O O . GLU A 1 102 ? 13.526 -3.732 40.968 1.00 63.31 102 GLU A O 1
ATOM 811 N N . LEU A 1 103 ? 12.081 -2.445 39.790 1.00 58.59 103 LEU A N 1
ATOM 812 C CA . LEU A 1 103 ? 13.015 -1.938 38.777 1.00 58.59 103 LEU A CA 1
ATOM 813 C C . LEU A 1 103 ? 13.767 -0.711 39.299 1.00 58.59 103 LEU A C 1
ATOM 815 O O . LEU A 1 103 ? 13.083 0.218 39.792 1.00 58.59 103 LEU A O 1
#

Sequence (103 aa):
RNARRLLTTIGCLLALAYCGLVLYGSWIYLGKVRKIGIELEDLPIPAWIAHGMLIVGFAFLSIRILLLFWDVITGKIDGFRHADEAKDSMEIVEELKKEGLEL

Foldseek 3Di:
DVVQLVVQLVVLVVLLVVLVVQLVVLVVVLVVQVVVQDDDPVDNHRVSVVSVVSNVVSVVVNVVSVVVNVCSVVVVDSHDPPPVVVVVVVVVVVVCVVVVNDD